Protein AF-A0A8H4ESD3-F1 (afdb_monomer_lite)

Structure (mmCIF, N/CA/C/O backbone):
data_AF-A0A8H4ESD3-F1
#
_entry.id   AF-A0A8H4ESD3-F1
#
loop_
_atom_site.group_PDB
_atom_site.id
_atom_site.type_symbol
_atom_site.label_atom_id
_atom_site.label_alt_id
_atom_site.label_comp_id
_atom_site.label_asym_id
_atom_site.label_entity_id
_atom_site.label_seq_id
_atom_site.pdbx_PDB_ins_code
_atom_site.Cartn_x
_atom_site.Cartn_y
_atom_site.Cartn_z
_atom_site.occupancy
_atom_site.B_iso_or_equiv
_atom_site.auth_seq_id
_atom_site.auth_comp_id
_atom_site.auth_asym_id
_atom_site.auth_atom_id
_atom_site.pdbx_PDB_model_num
ATOM 1 N N . MET A 1 1 ? 10.669 45.218 0.584 1.00 61.59 1 MET A N 1
ATOM 2 C CA . MET A 1 1 ? 9.682 44.120 0.528 1.00 61.59 1 MET A CA 1
ATOM 3 C C . MET A 1 1 ? 10.147 43.032 1.478 1.00 61.59 1 MET A C 1
ATOM 5 O O . MET A 1 1 ? 11.232 42.508 1.267 1.00 61.59 1 MET A O 1
ATOM 9 N N . THR A 1 2 ? 9.417 42.756 2.557 1.00 74.62 2 THR A N 1
ATOM 10 C CA . THR A 1 2 ? 9.729 41.647 3.474 1.00 74.62 2 THR A CA 1
ATOM 11 C C . THR A 1 2 ? 8.972 40.399 3.012 1.00 74.62 2 THR A C 1
ATOM 13 O O . THR A 1 2 ? 7.763 40.443 2.803 1.00 74.62 2 THR A O 1
ATOM 16 N N . THR A 1 3 ? 9.669 39.284 2.789 1.00 79.62 3 THR A N 1
ATOM 17 C CA . THR A 1 3 ? 9.059 38.022 2.347 1.00 79.62 3 THR A CA 1
ATOM 18 C C . THR A 1 3 ? 8.637 37.193 3.562 1.00 79.62 3 THR A C 1
ATOM 20 O O . THR A 1 3 ? 9.440 36.495 4.173 1.00 79.62 3 THR A O 1
ATOM 23 N N . ALA A 1 4 ? 7.359 37.289 3.939 1.00 84.38 4 ALA A N 1
ATOM 24 C CA . ALA A 1 4 ? 6.779 36.515 5.044 1.00 84.38 4 ALA A CA 1
ATOM 25 C C . ALA A 1 4 ? 6.732 34.998 4.761 1.00 84.38 4 ALA A C 1
ATOM 27 O O . ALA A 1 4 ? 6.745 34.193 5.690 1.00 84.38 4 ALA A O 1
ATOM 28 N N . ALA A 1 5 ? 6.709 34.600 3.486 1.00 88.44 5 ALA A N 1
ATOM 29 C CA . ALA A 1 5 ? 6.739 33.200 3.084 1.00 88.44 5 ALA A CA 1
ATOM 30 C C . ALA A 1 5 ? 8.145 32.610 3.290 1.00 88.44 5 ALA A C 1
ATOM 32 O O . ALA A 1 5 ? 9.082 32.937 2.559 1.00 88.44 5 ALA A O 1
ATOM 33 N N . ARG A 1 6 ? 8.286 31.731 4.289 1.00 88.56 6 ARG A N 1
ATOM 34 C CA . ARG A 1 6 ? 9.497 30.940 4.540 1.00 88.56 6 ARG A CA 1
ATOM 35 C C . ARG A 1 6 ? 9.217 29.456 4.290 1.00 88.56 6 ARG A C 1
ATOM 37 O O . ARG A 1 6 ? 8.187 28.971 4.757 1.00 88.56 6 ARG A O 1
ATOM 44 N N . PRO A 1 7 ? 10.106 28.729 3.592 1.00 89.62 7 PRO A N 1
ATOM 45 C CA . PRO A 1 7 ? 9.959 27.289 3.432 1.00 89.62 7 PRO A CA 1
ATOM 46 C C . PRO A 1 7 ? 10.174 26.576 4.775 1.00 89.62 7 PRO A C 1
ATOM 48 O O . PRO A 1 7 ? 11.006 26.986 5.587 1.00 89.62 7 PRO A O 1
ATOM 51 N N . THR A 1 8 ? 9.438 25.492 5.007 1.00 86.25 8 THR A N 1
ATOM 52 C CA . THR A 1 8 ? 9.642 24.605 6.158 1.00 86.25 8 THR A CA 1
ATOM 53 C C . THR A 1 8 ? 10.877 23.741 5.909 1.00 86.25 8 THR A C 1
ATOM 55 O O . THR A 1 8 ? 10.820 22.782 5.143 1.00 86.25 8 THR A O 1
ATOM 58 N N . LEU A 1 9 ? 12.010 24.101 6.513 1.00 88.12 9 LEU A N 1
ATOM 59 C CA . LEU A 1 9 ? 13.284 23.392 6.325 1.00 88.12 9 LEU A CA 1
ATOM 60 C C . LEU A 1 9 ? 13.377 22.097 7.156 1.00 88.12 9 LEU A C 1
ATOM 62 O O . LEU A 1 9 ? 14.112 21.183 6.795 1.00 88.12 9 LEU A O 1
ATOM 66 N N . THR A 1 10 ? 12.650 22.013 8.271 1.00 86.12 10 THR A N 1
ATOM 67 C CA . THR A 1 10 ? 12.661 20.858 9.178 1.00 86.12 10 THR A CA 1
ATOM 68 C C . THR A 1 10 ? 11.242 20.389 9.484 1.00 86.12 10 THR A C 1
ATOM 70 O O . THR A 1 10 ? 10.291 21.172 9.475 1.00 86.12 10 THR A O 1
ATOM 73 N N . TYR A 1 11 ? 11.101 19.087 9.733 1.00 85.31 11 TYR A N 1
ATOM 74 C CA . TYR A 1 11 ? 9.847 18.478 10.169 1.00 85.31 11 TYR A CA 1
ATOM 75 C C . TYR A 1 11 ? 9.606 18.755 11.662 1.00 85.31 11 TYR A C 1
ATOM 77 O O . TYR A 1 11 ? 10.552 18.888 12.439 1.00 85.31 11 TYR A O 1
ATOM 85 N N . TYR A 1 12 ? 8.341 18.863 12.067 1.00 84.25 12 TYR A N 1
ATOM 86 C CA . TYR A 1 12 ? 7.982 19.103 13.462 1.00 84.25 12 TYR A CA 1
ATOM 87 C C . TYR A 1 12 ? 8.195 17.852 14.312 1.00 84.25 12 TYR A C 1
ATOM 89 O O . TYR A 1 12 ? 7.724 16.776 13.960 1.00 84.25 12 TYR A O 1
ATOM 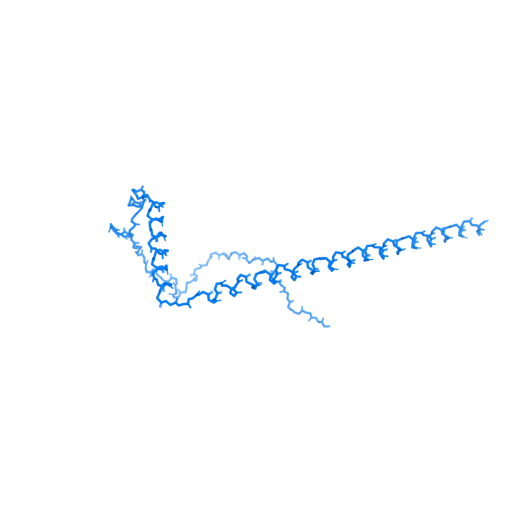97 N N . ASP A 1 13 ? 8.814 18.014 15.479 1.00 86.31 13 ASP A N 1
ATOM 98 C CA . ASP A 1 13 ? 8.932 16.919 16.440 1.00 86.31 13 ASP A CA 1
ATOM 99 C C . ASP A 1 13 ? 7.558 16.514 17.008 1.00 86.31 13 ASP A C 1
ATOM 101 O O . ASP A 1 13 ? 6.622 17.330 17.132 1.00 86.31 13 ASP A O 1
ATOM 105 N N . SER A 1 14 ? 7.466 15.228 17.332 1.00 84.94 14 SER A N 1
ATOM 106 C CA . SER A 1 14 ? 6.345 14.591 18.006 1.00 84.94 14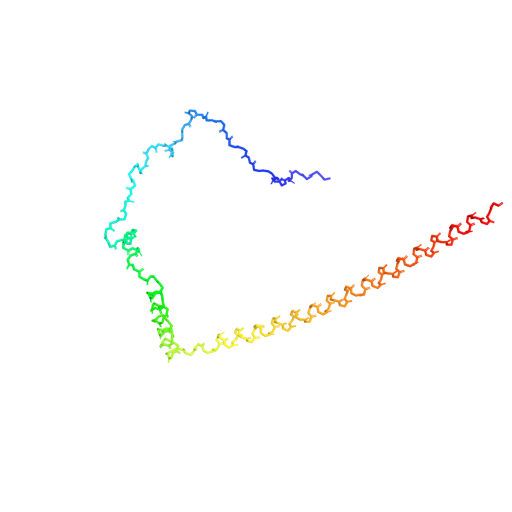 SER A CA 1
ATOM 107 C C . SER A 1 14 ? 6.081 15.250 19.363 1.00 84.94 14 SER A C 1
ATOM 109 O O . SER A 1 14 ? 6.994 15.633 20.091 1.00 84.94 14 SER A O 1
ATOM 111 N N . LYS A 1 15 ? 4.803 15.472 19.685 1.00 84.88 15 LYS A N 1
ATOM 112 C CA . LYS A 1 15 ? 4.403 16.147 20.930 1.00 84.88 15 LYS A CA 1
ATOM 113 C C . LYS A 1 15 ? 4.402 15.153 22.087 1.00 84.88 15 LYS A C 1
ATOM 115 O O . LYS A 1 15 ? 4.143 13.968 21.894 1.00 84.88 15 LYS A O 1
ATOM 120 N N . ALA A 1 16 ? 4.642 15.670 23.291 1.00 92.00 16 ALA A N 1
ATOM 121 C CA . ALA A 1 16 ? 4.496 14.909 24.525 1.00 92.00 16 ALA A CA 1
ATOM 122 C C . ALA A 1 16 ? 3.075 14.312 24.642 1.00 92.00 16 ALA A C 1
ATOM 124 O O . ALA A 1 16 ? 2.113 14.950 24.196 1.00 92.00 16 ALA A O 1
ATOM 125 N N . PRO A 1 17 ? 2.923 13.112 25.231 1.00 91.12 17 PRO A N 1
ATOM 126 C CA . PRO A 1 17 ? 1.620 12.473 25.375 1.00 91.12 17 PRO A CA 1
ATOM 127 C C . PRO A 1 17 ? 0.683 13.330 26.237 1.00 91.12 17 PRO A C 1
ATOM 129 O O . PRO A 1 17 ? 1.095 13.903 27.245 1.00 91.12 17 PRO A O 1
ATOM 132 N N . THR A 1 18 ? -0.591 13.406 25.847 1.00 93.00 18 THR A N 1
ATOM 133 C CA . THR A 1 18 ? -1.639 14.133 26.582 1.00 93.00 18 THR A CA 1
ATOM 134 C C . THR A 1 18 ? -2.831 13.218 26.858 1.00 93.00 18 THR A C 1
ATOM 136 O O . THR A 1 18 ? -2.963 12.161 26.250 1.00 93.00 18 THR A O 1
ATOM 139 N N . LEU A 1 19 ? -3.708 13.630 27.775 1.00 92.81 19 LEU A N 1
ATOM 140 C CA . LEU A 1 19 ? -4.936 12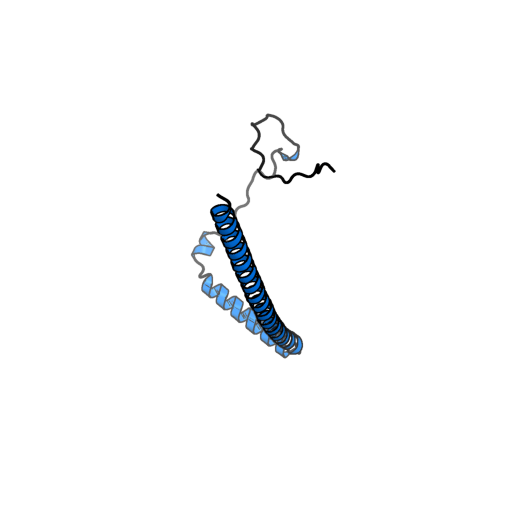.903 28.128 1.00 92.81 19 LEU A CA 1
ATOM 141 C C . LEU A 1 19 ? -6.162 13.350 27.306 1.00 92.81 19 LEU A C 1
ATOM 143 O O . LEU A 1 19 ? -7.292 13.001 27.639 1.00 92.81 19 LEU A O 1
ATOM 147 N N . GLN A 1 20 ? -5.963 14.164 26.267 1.00 93.88 20 GLN A N 1
ATOM 148 C CA . GLN A 1 20 ? -7.038 14.661 25.409 1.00 93.88 20 GLN A CA 1
ATOM 149 C C . GLN A 1 20 ? -7.334 13.638 24.307 1.00 93.88 20 GLN A C 1
ATOM 151 O O . GLN A 1 20 ? -6.415 13.203 23.620 1.00 93.88 20 GLN A O 1
ATOM 156 N N . TYR A 1 21 ? -8.607 13.279 24.120 1.00 94.12 21 TYR A N 1
ATOM 157 C CA . TYR A 1 21 ? -9.053 12.360 23.068 1.00 94.12 21 TYR A CA 1
ATOM 158 C C . TYR A 1 21 ? -10.099 13.025 22.165 1.00 94.12 21 TYR A C 1
ATOM 160 O O . TYR A 1 21 ? -10.946 13.793 22.625 1.00 94.12 21 TYR A O 1
ATOM 168 N N . SER A 1 22 ? -10.041 12.735 20.865 1.00 95.81 22 SER A N 1
ATOM 169 C CA . SER A 1 22 ? -11.053 13.131 19.885 1.00 95.81 22 SER A CA 1
ATOM 170 C C . SER A 1 22 ? -12.151 12.070 19.776 1.00 95.81 22 SER A C 1
ATOM 172 O O . SER A 1 22 ? -11.950 10.907 20.115 1.00 95.81 22 SER A O 1
ATOM 174 N N . SER A 1 23 ? -13.300 12.420 19.191 1.00 95.19 23 SER A N 1
ATOM 175 C CA . SER A 1 23 ? -14.334 11.440 18.825 1.00 95.19 23 SER A CA 1
ATOM 176 C C . SER A 1 23 ? -13.813 10.343 17.884 1.00 95.19 23 SER A C 1
ATOM 178 O O . SER A 1 23 ? -14.367 9.250 17.868 1.00 95.19 23 SER A O 1
ATOM 180 N N . ARG A 1 24 ? -12.752 10.618 17.109 1.00 95.31 24 ARG A N 1
ATOM 181 C CA . ARG A 1 24 ? -12.101 9.629 16.231 1.00 95.31 24 ARG A CA 1
ATOM 182 C C . ARG A 1 24 ? -11.236 8.616 16.982 1.00 95.31 24 ARG A C 1
ATOM 184 O O . ARG A 1 24 ? -11.027 7.529 16.460 1.00 95.31 24 ARG A O 1
ATOM 191 N N . ASP A 1 25 ? -10.767 8.965 18.178 1.00 93.75 25 ASP A N 1
ATOM 192 C CA . ASP A 1 25 ? -9.878 8.120 18.989 1.00 93.75 25 ASP A CA 1
ATOM 193 C C . ASP A 1 25 ? -10.662 7.147 19.880 1.00 93.75 25 ASP A C 1
ATOM 195 O O . ASP A 1 25 ? -10.086 6.336 20.605 1.00 93.75 25 ASP A O 1
ATOM 199 N N . LEU A 1 26 ? -11.995 7.221 19.839 1.00 92.88 26 LEU A N 1
ATOM 200 C CA . LEU A 1 26 ? -12.856 6.244 20.483 1.00 92.88 26 LEU A CA 1
ATOM 201 C C . LEU A 1 26 ? -12.655 4.870 19.835 1.00 92.88 26 LEU A C 1
ATOM 203 O O . LEU A 1 26 ? -12.435 4.750 18.631 1.00 92.88 26 LEU A O 1
ATOM 207 N N . ALA A 1 27 ? -12.758 3.818 20.645 1.00 96.12 27 ALA A N 1
ATOM 208 C CA . ALA A 1 27 ? -12.547 2.454 20.183 1.00 96.12 27 ALA A CA 1
ATOM 209 C C . ALA A 1 27 ? -13.527 2.088 19.052 1.00 96.12 27 ALA A C 1
ATOM 211 O O . ALA A 1 27 ? -14.729 1.941 19.272 1.00 96.12 27 ALA A O 1
ATOM 212 N N . ALA A 1 28 ? -12.995 1.895 17.845 1.00 95.19 28 ALA A N 1
ATOM 213 C CA . ALA A 1 28 ? -13.731 1.460 16.663 1.00 95.19 28 ALA A CA 1
ATOM 214 C C . ALA A 1 28 ? -12.930 0.385 15.917 1.00 95.19 28 ALA A C 1
ATOM 216 O O . ALA A 1 28 ? -11.702 0.403 15.923 1.00 95.19 28 ALA A O 1
ATOM 217 N N . HIS A 1 29 ? -13.624 -0.571 15.287 1.00 95.06 29 HIS A N 1
ATOM 218 C CA . HIS A 1 29 ? -13.006 -1.674 14.530 1.00 95.06 29 HIS A CA 1
ATOM 219 C C . HIS A 1 29 ? -11.904 -2.429 15.298 1.00 95.06 29 HIS A C 1
ATOM 221 O O . HIS A 1 29 ? -10.872 -2.794 14.745 1.00 95.06 29 HIS A O 1
ATOM 227 N N . THR A 1 30 ? -12.152 -2.724 16.575 1.00 96.81 30 THR A N 1
ATOM 228 C CA . THR A 1 30 ? -11.202 -3.408 17.474 1.00 96.81 30 THR A CA 1
ATOM 229 C C . THR A 1 30 ? -10.861 -4.842 17.059 1.00 96.81 30 THR A C 1
ATOM 231 O O . THR A 1 30 ? -9.933 -5.440 17.598 1.00 96.81 30 THR A O 1
ATOM 234 N N . LYS A 1 31 ? -11.604 -5.411 16.103 1.00 96.81 31 LYS A N 1
ATOM 235 C CA . LYS A 1 31 ? -11.400 -6.760 15.580 1.00 96.81 31 LYS A CA 1
ATOM 236 C C . LYS A 1 31 ? -10.870 -6.706 14.151 1.00 96.81 31 LYS A C 1
ATOM 238 O O . LYS A 1 31 ? -11.592 -6.322 13.229 1.00 96.81 31 LYS A O 1
ATOM 243 N N . LEU A 1 32 ? -9.637 -7.169 13.972 1.00 96.12 32 LEU A N 1
ATOM 244 C CA . LEU A 1 32 ? -9.043 -7.371 12.654 1.00 96.12 32 LEU A CA 1
ATOM 245 C C . LEU A 1 32 ? -9.648 -8.607 11.977 1.00 96.12 32 LEU A C 1
ATOM 247 O O . LEU A 1 32 ? -9.907 -9.629 12.616 1.00 96.12 32 LEU A O 1
ATOM 251 N N . LYS A 1 33 ? -9.890 -8.501 10.668 1.00 95.31 33 LYS A N 1
ATOM 252 C CA . LYS A 1 33 ? -10.312 -9.628 9.830 1.00 95.31 33 LYS A CA 1
ATOM 253 C C . LYS A 1 33 ? -9.071 -10.333 9.292 1.00 95.31 33 LYS A C 1
ATOM 255 O O . LYS A 1 33 ? -8.180 -9.677 8.761 1.00 95.31 33 LYS A O 1
ATOM 260 N N . PHE A 1 34 ? -9.048 -11.657 9.396 1.00 94.81 34 PHE A N 1
ATOM 261 C CA . PHE A 1 34 ? -8.005 -12.493 8.807 1.00 94.81 34 PHE A CA 1
ATOM 262 C C . PHE A 1 34 ? -8.476 -13.076 7.477 1.00 94.81 34 PHE A C 1
ATOM 264 O O . PHE A 1 34 ? -9.674 -13.326 7.295 1.00 94.81 34 PHE A O 1
ATOM 271 N N . ARG A 1 35 ? -7.523 -13.308 6.571 1.00 95.06 35 ARG A N 1
ATOM 272 C CA . ARG A 1 35 ? -7.769 -14.020 5.314 1.00 95.06 35 ARG A CA 1
ATOM 273 C C . ARG A 1 35 ? -8.240 -15.437 5.632 1.00 95.06 35 ARG A C 1
ATOM 275 O O . ARG A 1 35 ? -7.609 -16.119 6.435 1.00 95.06 35 ARG A O 1
ATOM 282 N N . GLN A 1 36 ? -9.361 -15.838 5.043 1.00 93.62 36 GLN A N 1
ATOM 283 C CA . GLN A 1 36 ? -9.843 -17.221 5.095 1.00 93.62 36 GLN A CA 1
ATOM 284 C C . GLN A 1 36 ? -9.168 -18.052 4.000 1.00 93.62 36 GLN A C 1
ATOM 286 O O . GLN A 1 36 ? -8.585 -17.486 3.074 1.00 93.62 36 GLN A O 1
ATOM 291 N N . THR A 1 37 ? -9.277 -19.375 4.079 1.00 93.19 37 THR A N 1
ATOM 292 C CA . THR A 1 37 ? -8.858 -20.264 2.987 1.00 93.19 37 THR A CA 1
ATOM 293 C C . THR A 1 37 ? -9.568 -19.879 1.682 1.00 93.19 37 THR A C 1
ATOM 295 O O . THR A 1 37 ? -10.742 -19.501 1.685 1.00 93.19 37 THR A O 1
ATOM 298 N N . GLY A 1 38 ? -8.834 -19.874 0.570 1.00 90.44 38 GLY A N 1
ATOM 299 C CA . GLY A 1 38 ? -9.292 -19.375 -0.730 1.00 90.44 38 GLY A CA 1
ATOM 300 C C . GLY A 1 38 ? -9.274 -17.847 -0.889 1.00 90.44 38 GLY A C 1
ATOM 301 O O . GLY A 1 38 ? -9.613 -17.347 -1.958 1.00 90.44 38 GLY A O 1
ATOM 302 N N . GLN A 1 39 ? -8.872 -17.081 0.135 1.00 93.69 39 GLN A N 1
ATOM 303 C CA . GLN A 1 39 ? -8.661 -15.624 0.052 1.00 93.69 39 GLN A CA 1
ATOM 304 C C . GLN A 1 39 ? -7.178 -15.247 -0.036 1.00 93.69 39 GLN A C 1
ATOM 306 O O . GLN A 1 39 ? -6.785 -14.159 0.419 1.00 93.69 39 GLN A O 1
ATOM 311 N N . LEU A 1 40 ? -6.362 -16.131 -0.619 1.00 91.25 40 LEU A N 1
ATOM 312 C CA . LEU A 1 40 ? -4.926 -15.934 -0.784 1.00 91.25 40 LEU A CA 1
ATOM 313 C C . LEU A 1 40 ? -4.231 -15.904 0.588 1.00 91.25 40 LEU A C 1
ATOM 315 O O . LEU A 1 40 ? -3.628 -14.901 0.990 1.00 91.25 40 LEU A O 1
ATOM 319 N N . THR A 1 41 ? -4.411 -16.971 1.374 1.00 95.25 41 THR A N 1
ATOM 320 C CA . THR A 1 41 ? -3.708 -17.092 2.661 1.00 95.25 41 THR A CA 1
ATOM 321 C C . THR A 1 41 ? -2.197 -17.183 2.431 1.00 95.25 41 THR A C 1
ATOM 323 O O . THR A 1 41 ? -1.733 -17.489 1.334 1.00 95.25 41 THR A O 1
ATOM 326 N N . LYS A 1 42 ? -1.399 -16.898 3.467 1.00 93.31 42 LYS A N 1
ATOM 327 C CA . LYS A 1 42 ? 0.067 -16.970 3.354 1.00 93.31 42 LYS A CA 1
ATOM 328 C C . LYS A 1 42 ? 0.534 -18.374 2.953 1.00 93.31 42 LYS A C 1
ATOM 330 O O . LYS A 1 42 ? 1.423 -18.502 2.126 1.00 93.31 42 LYS A O 1
ATOM 335 N N . GLU A 1 43 ? -0.100 -19.395 3.518 1.00 92.25 43 GLU A N 1
ATOM 336 C CA . GLU A 1 43 ? 0.205 -20.802 3.251 1.00 92.25 43 GLU A CA 1
ATOM 337 C C . GLU A 1 43 ? -0.138 -21.191 1.808 1.00 92.25 43 GLU A C 1
ATOM 339 O O . GLU A 1 43 ? 0.628 -21.893 1.161 1.00 92.25 43 GLU A O 1
ATOM 344 N N . GLU A 1 44 ? -1.257 -20.703 1.267 1.00 93.50 44 GLU A N 1
ATOM 345 C CA . GLU A 1 44 ? -1.611 -20.921 -0.142 1.00 93.50 44 GLU A CA 1
ATOM 346 C C . GLU A 1 44 ? -0.583 -20.276 -1.076 1.00 93.50 44 GLU A C 1
ATOM 348 O O . GLU A 1 44 ? -0.120 -20.923 -2.007 1.00 93.50 44 GLU A O 1
ATOM 353 N N . LEU A 1 45 ? -0.171 -19.037 -0.793 1.00 91.25 45 LEU A N 1
ATOM 354 C CA . LEU A 1 45 ? 0.822 -18.320 -1.597 1.00 91.25 45 LEU A CA 1
ATOM 355 C C . LEU A 1 45 ? 2.187 -19.005 -1.639 1.00 91.25 45 LEU A C 1
ATOM 357 O O . LEU A 1 45 ? 2.839 -18.982 -2.675 1.00 91.25 45 LEU A O 1
ATOM 361 N N . GLU A 1 46 ? 2.625 -19.591 -0.526 1.00 92.75 46 GLU A N 1
ATOM 362 C CA . GLU A 1 46 ? 3.909 -20.298 -0.457 1.00 92.75 46 GLU A CA 1
ATOM 363 C C . GLU A 1 46 ? 3.918 -21.578 -1.306 1.00 92.75 46 GLU A C 1
ATOM 365 O O . GLU A 1 46 ? 4.981 -22.001 -1.752 1.00 92.75 46 GLU A O 1
ATOM 370 N N . ASN A 1 47 ? 2.747 -22.168 -1.560 1.00 92.94 47 ASN A N 1
ATOM 371 C CA . ASN A 1 47 ? 2.601 -23.387 -2.355 1.00 92.94 47 ASN A CA 1
ATOM 372 C C . ASN A 1 47 ? 2.369 -23.123 -3.856 1.00 92.94 47 ASN A C 1
ATOM 374 O O . ASN A 1 47 ? 2.366 -24.074 -4.636 1.00 92.94 47 ASN A O 1
ATOM 378 N N . ILE A 1 48 ? 2.139 -21.869 -4.263 1.00 92.56 48 ILE A N 1
ATOM 379 C CA . ILE A 1 48 ? 1.841 -21.497 -5.653 1.00 92.56 48 ILE A CA 1
ATOM 380 C C . ILE A 1 48 ? 3.102 -20.961 -6.340 1.00 92.56 48 ILE A C 1
ATOM 382 O O . ILE A 1 48 ? 3.742 -20.022 -5.862 1.00 92.56 48 ILE A O 1
ATOM 386 N N . ASP A 1 49 ? 3.405 -21.485 -7.528 1.00 95.75 49 ASP A N 1
ATOM 387 C CA . ASP A 1 49 ? 4.455 -20.957 -8.400 1.00 95.75 49 ASP A CA 1
ATOM 388 C C . ASP A 1 49 ? 3.996 -19.668 -9.107 1.00 95.75 49 ASP A C 1
ATOM 390 O O . ASP A 1 49 ? 3.599 -19.656 -10.274 1.00 95.75 49 ASP A O 1
ATOM 394 N N . LEU A 1 50 ? 4.089 -18.541 -8.392 1.00 95.00 50 LEU A N 1
ATOM 395 C CA . LEU A 1 50 ? 3.618 -17.218 -8.841 1.00 95.00 50 LEU A CA 1
ATOM 396 C C . LEU A 1 50 ? 4.175 -16.793 -10.206 1.00 95.00 50 LEU A C 1
ATOM 398 O O . LEU A 1 50 ? 3.520 -16.081 -10.965 1.00 95.00 50 LEU A O 1
ATOM 402 N N . LYS A 1 51 ? 5.401 -17.217 -10.523 1.00 95.81 51 LYS A N 1
ATOM 403 C CA . LYS A 1 51 ? 6.051 -16.896 -11.796 1.00 95.81 51 LYS A CA 1
ATOM 404 C C . LYS A 1 51 ? 5.346 -17.566 -12.973 1.00 95.81 51 LYS A C 1
ATOM 406 O O . LYS A 1 51 ? 5.186 -16.940 -14.015 1.00 95.81 51 LYS A O 1
ATOM 411 N N . GLU A 1 52 ? 4.960 -18.829 -12.830 1.00 96.44 52 GLU A N 1
ATOM 412 C CA . GLU A 1 52 ? 4.314 -19.572 -13.912 1.00 96.44 52 GLU A CA 1
ATOM 413 C C . GLU A 1 52 ? 2.892 -19.071 -14.153 1.00 96.44 52 GLU A C 1
ATOM 415 O O . GLU A 1 52 ? 2.493 -18.888 -15.304 1.00 96.44 52 GLU A O 1
ATOM 420 N N . GLU A 1 53 ? 2.161 -18.777 -13.075 1.00 94.81 53 GLU A N 1
ATOM 421 C CA . GLU A 1 53 ? 0.833 -18.168 -13.149 1.00 94.81 53 GLU A CA 1
ATOM 422 C C . GLU A 1 53 ? 0.884 -16.803 -13.845 1.00 94.81 53 GLU A C 1
ATOM 424 O O . GLU A 1 53 ? 0.107 -16.557 -14.768 1.00 94.81 53 GLU A O 1
ATOM 429 N N . LEU A 1 54 ? 1.852 -15.957 -13.478 1.00 96.69 54 LEU A N 1
ATOM 430 C CA . LEU A 1 54 ? 2.072 -14.661 -14.117 1.00 96.69 54 LEU A CA 1
ATOM 431 C C . LEU A 1 54 ? 2.353 -14.822 -15.614 1.00 96.69 54 LEU A C 1
ATOM 433 O O . LEU A 1 54 ? 1.682 -14.196 -16.428 1.00 96.69 54 LEU A O 1
ATOM 437 N N . LEU A 1 55 ? 3.285 -15.700 -15.997 1.00 96.06 55 LEU A N 1
ATOM 438 C CA . LEU A 1 55 ? 3.617 -15.927 -17.409 1.00 96.06 55 LEU A CA 1
ATOM 439 C C . LEU A 1 55 ? 2.439 -16.496 -18.209 1.00 96.06 55 LEU A C 1
ATOM 441 O O . LEU A 1 55 ? 2.314 -16.254 -19.410 1.00 96.06 55 LEU A O 1
ATOM 445 N N . LYS A 1 56 ? 1.577 -17.295 -17.578 1.00 96.69 56 LYS A N 1
ATOM 446 C CA . LYS A 1 56 ? 0.347 -17.786 -18.200 1.00 96.69 56 LYS A CA 1
ATOM 447 C C . LYS A 1 56 ? -0.658 -16.650 -18.401 1.00 96.69 56 LYS A C 1
ATOM 449 O O . LYS A 1 56 ? -1.141 -16.489 -19.517 1.00 96.69 56 LYS A O 1
ATOM 454 N N . ALA A 1 57 ? -0.912 -15.850 -17.368 1.00 96.50 57 ALA A N 1
ATOM 455 C CA . ALA A 1 57 ? -1.824 -14.712 -17.441 1.00 96.50 57 ALA A CA 1
ATOM 456 C C . ALA A 1 57 ? -1.358 -13.663 -18.463 1.00 96.50 57 ALA A C 1
ATOM 458 O O . ALA A 1 57 ? -2.174 -13.129 -19.209 1.00 96.50 57 ALA A O 1
ATOM 459 N N . GLU A 1 58 ? -0.050 -13.403 -18.549 1.00 95.81 58 GLU A N 1
ATOM 460 C CA . GLU A 1 58 ? 0.524 -12.524 -19.570 1.00 95.81 58 GLU A CA 1
ATOM 461 C C . GLU A 1 58 ? 0.293 -13.075 -20.976 1.00 95.81 58 GLU A C 1
ATOM 463 O O . GLU A 1 58 ? -0.192 -12.341 -21.833 1.00 95.81 58 GLU A O 1
ATOM 468 N N . ARG A 1 59 ? 0.575 -14.363 -21.220 1.00 95.31 59 ARG A N 1
ATOM 469 C CA . ARG A 1 59 ? 0.314 -14.990 -22.527 1.00 95.31 59 ARG A CA 1
ATOM 470 C C . ARG A 1 59 ? -1.154 -14.881 -22.929 1.00 95.31 59 ARG A C 1
ATOM 472 O O . ARG A 1 59 ? -1.429 -14.400 -24.019 1.00 95.31 59 ARG A O 1
ATOM 479 N N . GLU A 1 60 ? -2.076 -15.240 -22.039 1.00 94.56 60 GLU A N 1
ATOM 480 C CA . GLU A 1 60 ? -3.521 -15.144 -22.296 1.00 94.56 60 GLU A CA 1
ATOM 481 C C . GLU A 1 60 ? -3.963 -13.693 -22.547 1.00 94.56 60 GLU A C 1
ATOM 483 O O . GLU A 1 60 ? -4.788 -13.428 -23.420 1.00 94.56 60 GLU A O 1
ATOM 488 N N . HIS A 1 61 ? -3.401 -12.731 -21.810 1.00 93.31 61 HIS A N 1
ATOM 489 C CA . HIS A 1 61 ? -3.674 -11.311 -22.014 1.00 93.31 61 HIS A CA 1
ATOM 490 C C . HIS A 1 61 ? -3.167 -10.818 -23.375 1.00 93.31 61 HIS A C 1
ATOM 492 O O . HIS A 1 61 ? -3.892 -10.108 -24.068 1.00 93.31 61 HIS A O 1
ATOM 498 N N . PHE A 1 62 ? -1.954 -11.202 -23.782 1.00 88.88 62 PHE A N 1
ATOM 499 C CA . PHE A 1 62 ? -1.404 -10.836 -25.088 1.00 88.88 62 PHE A CA 1
ATOM 500 C C . PHE A 1 62 ? -2.137 -11.519 -26.244 1.00 88.88 62 PHE A C 1
ATOM 502 O O . PHE A 1 62 ? -2.418 -10.854 -27.235 1.00 88.88 62 PHE A O 1
ATOM 509 N N . GLU A 1 63 ? -2.504 -12.794 -26.113 1.00 91.00 63 GLU A N 1
ATOM 510 C CA . GLU A 1 63 ? -3.344 -13.497 -27.091 1.00 91.00 63 GLU A CA 1
ATOM 511 C C . GLU A 1 63 ? -4.705 -12.817 -27.224 1.00 91.00 63 GLU A C 1
ATOM 513 O O . GLU A 1 63 ? -5.158 -12.553 -28.334 1.00 91.00 63 GLU A O 1
ATOM 518 N N . LYS A 1 64 ? -5.332 -12.444 -26.102 1.00 86.69 64 LYS A N 1
ATOM 519 C CA . LYS A 1 64 ? -6.573 -11.671 -26.124 1.00 86.69 64 LYS A CA 1
ATOM 520 C C . LYS A 1 64 ? -6.373 -10.338 -26.839 1.00 86.69 64 LYS A C 1
ATOM 522 O O . LYS A 1 64 ? -7.169 -10.008 -27.701 1.00 86.69 64 LYS A O 1
ATOM 527 N N . ILE A 1 65 ? -5.324 -9.583 -26.527 1.00 84.94 65 ILE A N 1
ATOM 528 C CA . ILE A 1 65 ? -5.048 -8.317 -27.220 1.00 84.94 65 ILE A CA 1
ATOM 529 C C . ILE A 1 65 ? -4.871 -8.529 -28.726 1.00 84.94 65 ILE A C 1
ATOM 531 O O . ILE A 1 65 ? -5.451 -7.766 -29.487 1.00 84.94 65 ILE A O 1
ATOM 535 N N . GLN A 1 66 ? -4.128 -9.552 -29.155 1.00 75.12 66 GLN A N 1
ATOM 536 C CA .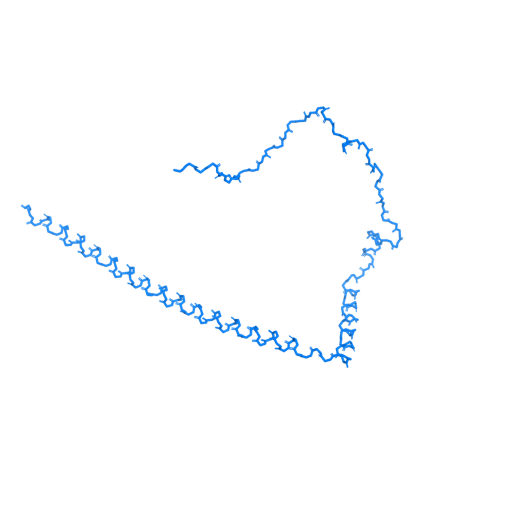 GLN A 1 66 ? -3.938 -9.844 -30.580 1.00 75.12 66 GLN A CA 1
ATOM 537 C C . GLN A 1 66 ? -5.251 -10.213 -31.275 1.00 75.12 66 GLN A C 1
ATOM 539 O O . GLN A 1 66 ? -5.559 -9.683 -32.335 1.00 75.12 66 GLN A O 1
ATOM 544 N N . VAL A 1 67 ? -6.072 -11.054 -30.645 1.00 67.19 67 VAL A N 1
ATOM 545 C CA . VAL A 1 67 ? -7.391 -11.416 -31.183 1.00 67.19 67 VAL A CA 1
ATOM 546 C C . VAL A 1 67 ? -8.315 -10.195 -31.272 1.00 67.19 67 VAL A C 1
ATOM 548 O O . VAL A 1 67 ? -9.076 -10.079 -32.222 1.00 67.19 67 VAL A O 1
ATOM 551 N N . PHE A 1 68 ? -8.231 -9.257 -30.323 1.00 59.00 68 PHE A N 1
ATOM 552 C CA . PHE A 1 68 ? -8.977 -7.995 -30.388 1.00 59.00 68 PHE A CA 1
ATOM 553 C C . PHE A 1 68 ? -8.401 -7.008 -31.424 1.00 59.00 68 PHE A C 1
ATOM 555 O O . PHE A 1 68 ? -9.167 -6.229 -31.983 1.00 59.00 68 PHE A O 1
ATOM 562 N N . SER A 1 69 ? -7.093 -7.032 -31.717 1.00 58.44 69 SER A N 1
ATOM 563 C CA . SER A 1 69 ? -6.495 -6.193 -32.770 1.00 58.44 69 SER A CA 1
ATOM 564 C C . SER A 1 69 ? -6.750 -6.713 -34.185 1.00 58.44 69 SER A C 1
ATOM 566 O O . SER A 1 69 ? -6.702 -5.936 -35.127 1.00 58.44 69 SER A O 1
ATOM 568 N N . ASP A 1 70 ? -7.041 -8.005 -34.347 1.00 57.03 70 ASP A N 1
ATOM 569 C CA . ASP A 1 70 ? -7.448 -8.567 -35.642 1.00 57.03 70 ASP A CA 1
ATOM 570 C C . ASP A 1 70 ? -8.912 -8.207 -36.007 1.00 57.03 70 ASP A C 1
ATOM 572 O O . ASP A 1 70 ? -9.330 -8.415 -37.147 1.00 57.03 70 ASP A O 1
ATOM 576 N N . GLU A 1 71 ? -9.687 -7.639 -35.067 1.00 56.22 71 GLU A N 1
ATOM 577 C CA . GLU A 1 71 ? -11.074 -7.179 -35.274 1.00 56.22 71 GLU A CA 1
ATOM 578 C C . GLU A 1 71 ? -11.237 -5.638 -35.309 1.00 56.22 71 GLU A C 1
ATOM 580 O O . GLU A 1 71 ? -12.230 -5.159 -35.860 1.00 56.22 71 GLU A O 1
ATOM 585 N N . GLU A 1 72 ? -10.268 -4.847 -34.822 1.00 56.38 72 GLU A N 1
ATOM 586 C CA . GLU A 1 72 ? -10.204 -3.384 -35.015 1.00 56.38 72 GLU A CA 1
ATOM 587 C C . GLU A 1 72 ? -8.817 -2.948 -35.532 1.00 56.38 72 GLU A C 1
ATOM 589 O O . GLU A 1 72 ? -7.803 -3.211 -34.888 1.00 56.38 72 GLU A O 1
ATOM 594 N N . GLU A 1 73 ? -8.763 -2.245 -36.675 1.00 56.97 73 GLU A N 1
ATOM 595 C CA . GLU A 1 73 ? -7.547 -1.611 -37.225 1.00 56.97 73 GLU A CA 1
ATOM 596 C C . GLU A 1 73 ? -6.958 -0.583 -36.228 1.00 56.97 73 GLU A C 1
ATOM 598 O O . GLU A 1 73 ? -7.253 0.608 -36.297 1.00 56.97 73 GLU A O 1
ATOM 603 N N . VAL A 1 74 ? -6.097 -1.015 -35.299 1.00 54.50 74 VAL A N 1
ATOM 604 C CA . VAL A 1 74 ? -5.305 -0.131 -34.410 1.00 54.50 74 VAL A CA 1
ATOM 605 C C . VAL A 1 74 ? -3.821 -0.114 -34.824 1.00 54.50 74 VAL A C 1
ATOM 607 O O . VAL A 1 74 ? -2.908 -0.060 -33.996 1.00 54.50 74 VAL A O 1
ATOM 610 N N . GLU A 1 75 ? -3.547 -0.171 -36.130 1.00 55.06 75 GLU A N 1
ATOM 611 C CA . GLU A 1 75 ? -2.194 0.022 -36.681 1.00 55.06 75 GLU A CA 1
ATOM 612 C C . GLU A 1 75 ? -1.768 1.503 -36.697 1.00 55.06 75 GLU A C 1
ATOM 614 O O . GLU A 1 75 ? -0.575 1.799 -36.600 1.00 55.06 75 GLU A O 1
ATOM 619 N N . ASP A 1 76 ? -2.717 2.444 -36.721 1.00 59.41 76 ASP A N 1
ATOM 620 C CA . ASP A 1 76 ? -2.411 3.875 -36.842 1.00 59.41 76 ASP A CA 1
ATOM 621 C C . ASP A 1 76 ? -1.805 4.479 -35.560 1.00 59.41 76 ASP A C 1
ATOM 623 O O . ASP A 1 76 ? -0.844 5.251 -35.634 1.00 59.41 76 ASP A O 1
ATOM 627 N N . ASP A 1 77 ? -2.283 4.092 -34.372 1.00 67.00 77 ASP A N 1
ATOM 628 C CA . ASP A 1 77 ? -1.818 4.678 -33.102 1.00 67.00 77 ASP A CA 1
ATOM 629 C C . ASP A 1 77 ? -0.408 4.203 -32.712 1.00 67.00 77 ASP A C 1
ATOM 631 O O . ASP A 1 77 ? 0.413 4.978 -32.209 1.00 67.00 77 ASP A O 1
ATOM 635 N N . THR A 1 78 ? -0.078 2.934 -32.970 1.00 77.31 78 THR A N 1
ATOM 636 C CA . THR A 1 78 ? 1.252 2.384 -32.654 1.00 77.31 78 THR A CA 1
ATOM 637 C C . THR A 1 78 ? 2.320 2.901 -33.619 1.00 77.31 78 THR A C 1
ATOM 639 O O . THR A 1 78 ? 3.415 3.284 -33.187 1.00 77.31 78 THR A O 1
ATOM 642 N N . ALA A 1 79 ? 1.992 3.001 -34.909 1.00 77.50 79 ALA A N 1
ATOM 643 C CA . ALA A 1 79 ? 2.858 3.603 -35.915 1.00 77.50 79 ALA A CA 1
ATOM 644 C C . ALA A 1 79 ? 3.069 5.107 -35.661 1.00 77.50 79 ALA A C 1
ATOM 646 O O . ALA A 1 79 ? 4.200 5.598 -35.758 1.00 77.50 79 ALA A O 1
ATOM 647 N N . ALA A 1 80 ? 2.020 5.834 -35.258 1.00 79.44 80 ALA A N 1
ATOM 648 C CA . ALA A 1 80 ? 2.119 7.247 -34.895 1.00 79.44 80 ALA A CA 1
ATOM 649 C C . ALA A 1 80 ? 3.069 7.480 -33.705 1.00 79.44 80 ALA A C 1
ATOM 651 O O . ALA A 1 80 ? 3.927 8.368 -33.769 1.00 79.44 80 ALA A O 1
ATOM 652 N N . LEU A 1 81 ? 2.989 6.647 -32.659 1.00 79.38 81 LEU A N 1
ATOM 653 C CA . LEU A 1 81 ? 3.855 6.745 -31.478 1.00 79.38 81 LEU A CA 1
ATOM 654 C C . LEU A 1 81 ? 5.334 6.466 -31.794 1.00 79.38 81 LEU A C 1
ATOM 656 O O . LEU A 1 81 ? 6.223 7.139 -31.262 1.00 79.38 81 LEU A O 1
ATOM 660 N N . LEU A 1 82 ? 5.625 5.510 -32.682 1.00 83.38 82 LEU A N 1
ATOM 661 C CA . LEU 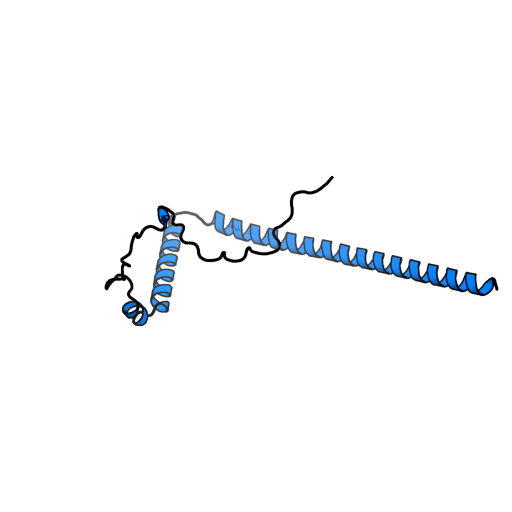A 1 82 ? 6.998 5.223 -33.114 1.00 83.38 82 LEU A CA 1
ATOM 662 C C . LEU A 1 82 ? 7.604 6.392 -33.907 1.00 83.38 82 LEU A C 1
ATOM 664 O O . LEU A 1 82 ? 8.752 6.775 -33.661 1.00 83.38 82 LEU A O 1
ATOM 668 N N . LEU A 1 83 ? 6.822 7.022 -34.789 1.00 85.44 83 LEU A N 1
ATOM 669 C CA . LEU A 1 83 ? 7.248 8.211 -35.534 1.00 85.44 83 LEU A CA 1
ATOM 670 C C . LEU A 1 83 ? 7.475 9.426 -34.623 1.00 85.44 83 LEU A C 1
ATOM 672 O O . LEU A 1 83 ? 8.399 10.213 -34.849 1.00 85.44 83 LEU A O 1
ATOM 676 N N . GLU A 1 84 ? 6.658 9.597 -33.586 1.00 88.81 84 GLU A N 1
ATOM 677 C CA . GLU A 1 84 ? 6.842 10.663 -32.601 1.00 88.81 84 GLU A CA 1
ATOM 678 C C . GLU A 1 84 ? 8.113 10.453 -31.761 1.00 88.81 84 GLU A C 1
ATOM 680 O O . GLU A 1 84 ? 8.887 11.393 -31.555 1.00 88.81 84 GLU A O 1
ATOM 685 N N . LEU A 1 85 ? 8.413 9.212 -31.365 1.00 88.00 85 LEU A N 1
ATOM 686 C CA . LEU A 1 85 ? 9.654 8.878 -30.659 1.00 88.00 85 LEU A CA 1
ATOM 687 C C . LEU A 1 85 ? 10.907 9.187 -31.487 1.00 88.00 85 LEU A C 1
ATOM 689 O O . LEU A 1 85 ? 11.899 9.684 -30.942 1.00 88.00 85 LEU A O 1
ATOM 693 N N . GLU A 1 86 ? 10.886 8.924 -32.793 1.00 89.75 86 GLU A N 1
ATOM 694 C CA . GLU A 1 86 ? 11.995 9.286 -33.680 1.00 89.75 86 GLU A CA 1
ATOM 695 C C . GLU A 1 86 ? 12.178 10.802 -33.801 1.00 89.75 86 GLU A C 1
ATOM 697 O O . GLU A 1 86 ? 13.315 11.285 -33.781 1.00 89.75 86 GLU A O 1
ATOM 702 N N . LYS A 1 87 ? 11.079 11.565 -33.863 1.00 94.19 87 LYS A N 1
ATOM 703 C CA . LYS A 1 87 ? 11.120 13.036 -33.862 1.00 94.19 87 LYS A CA 1
ATOM 704 C C . LYS A 1 87 ? 11.724 13.576 -32.563 1.00 94.19 87 LYS A C 1
ATOM 706 O O . LYS A 1 87 ? 12.644 14.389 -32.621 1.00 94.19 87 LYS A O 1
ATOM 711 N N . ILE A 1 88 ? 11.296 13.063 -31.405 1.00 93.62 88 ILE A N 1
ATOM 712 C CA . ILE A 1 88 ? 11.819 13.473 -30.090 1.00 93.62 88 ILE A CA 1
ATOM 713 C C . ILE A 1 88 ? 13.318 13.163 -29.963 1.00 93.62 88 ILE A C 1
ATOM 715 O O . ILE A 1 88 ? 14.074 13.958 -29.402 1.00 93.62 88 ILE A O 1
ATOM 719 N N . LYS A 1 89 ? 13.777 12.014 -30.477 1.00 93.31 89 LYS A N 1
ATOM 720 C CA . LYS A 1 89 ? 15.203 11.650 -30.454 1.00 93.31 89 LYS A CA 1
ATOM 721 C C . LYS A 1 89 ? 16.050 12.600 -31.300 1.00 93.31 89 LYS A C 1
ATOM 723 O O . LYS A 1 89 ? 17.094 13.040 -30.822 1.00 93.31 89 LYS A O 1
ATOM 728 N N . LYS A 1 90 ? 15.590 12.944 -32.509 1.00 94.19 90 LYS A N 1
ATOM 729 C CA . LYS A 1 90 ? 16.279 13.898 -33.394 1.00 94.19 90 LYS A CA 1
ATOM 730 C C . LYS A 1 90 ? 16.348 15.295 -32.773 1.00 94.19 90 LYS A C 1
ATOM 732 O O . LYS A 1 90 ? 17.439 15.841 -32.648 1.00 94.19 90 LYS A O 1
ATOM 737 N N . GLU A 1 91 ? 15.229 15.814 -32.262 1.00 93.50 91 GLU A N 1
ATOM 738 C CA . GLU A 1 91 ? 15.189 17.139 -31.622 1.00 93.50 91 GLU A CA 1
ATOM 739 C C . GLU A 1 91 ? 16.118 17.216 -30.398 1.00 93.50 91 GLU A C 1
ATOM 741 O O . GLU A 1 91 ? 16.810 18.212 -30.180 1.00 93.50 91 GLU A O 1
ATOM 746 N N . ARG A 1 92 ? 16.178 16.150 -29.588 1.00 92.88 92 ARG A N 1
ATOM 747 C CA . ARG A 1 92 ? 17.068 16.105 -28.420 1.00 92.88 92 ARG A CA 1
ATOM 748 C C . ARG A 1 92 ? 18.543 16.070 -28.804 1.00 92.88 92 ARG A C 1
ATOM 750 O O . ARG A 1 92 ? 19.321 16.743 -28.131 1.00 92.88 92 ARG A O 1
ATOM 757 N N . ALA A 1 93 ? 18.912 15.328 -29.848 1.00 93.88 93 ALA A N 1
ATOM 758 C CA . ALA A 1 93 ? 20.285 15.295 -30.348 1.00 93.88 93 ALA A CA 1
ATOM 759 C C . ALA A 1 93 ? 20.718 16.684 -30.847 1.00 93.88 93 ALA A C 1
ATOM 761 O O . ALA A 1 93 ? 21.719 17.223 -30.382 1.00 93.88 93 ALA A O 1
ATOM 762 N N . GLU A 1 94 ? 19.892 17.333 -31.671 1.00 92.00 94 GLU A N 1
ATOM 763 C CA . GLU A 1 94 ? 20.161 18.688 -32.171 1.00 92.00 94 GLU A CA 1
ATOM 764 C C . GLU A 1 94 ? 20.245 19.718 -31.033 1.00 92.00 94 GLU A C 1
ATOM 766 O O . GLU A 1 94 ? 21.117 20.591 -31.008 1.00 92.00 94 GLU A O 1
ATOM 771 N N . LYS A 1 95 ? 19.359 19.618 -30.035 1.00 91.19 95 LYS A N 1
ATOM 772 C CA . LYS A 1 95 ? 19.384 20.502 -28.864 1.00 91.19 95 LYS A CA 1
ATOM 773 C C . LYS A 1 95 ? 20.641 20.296 -28.019 1.00 91.19 95 LYS A C 1
ATOM 775 O O . LYS A 1 95 ? 21.172 21.276 -27.499 1.00 91.19 95 LYS A O 1
ATOM 780 N N . GLN A 1 96 ? 21.117 19.059 -27.878 1.00 89.44 96 GLN A N 1
ATOM 781 C CA . GLN A 1 96 ? 22.375 18.761 -27.190 1.00 89.44 96 GLN A CA 1
ATOM 782 C C . GLN A 1 96 ? 23.565 19.377 -27.925 1.00 89.44 96 GLN A C 1
ATOM 784 O O . GLN A 1 96 ? 24.343 20.085 -27.291 1.00 89.44 96 GLN A O 1
ATOM 789 N N . GLU A 1 97 ? 23.644 19.226 -29.247 1.00 92.69 97 GLU A N 1
ATOM 790 C CA . GLU A 1 97 ? 24.704 19.836 -30.059 1.00 92.69 97 GLU A CA 1
ATOM 791 C C . GLU A 1 97 ? 24.702 21.366 -29.948 1.00 92.69 97 GLU A C 1
ATOM 793 O O . GLU A 1 97 ? 25.747 21.984 -29.729 1.00 92.69 97 GLU A O 1
ATOM 798 N N . ARG A 1 98 ? 23.523 22.001 -30.006 1.00 91.31 98 ARG A N 1
ATOM 799 C CA . ARG A 1 98 ? 23.402 23.455 -29.805 1.00 91.31 98 ARG A CA 1
ATOM 800 C C . ARG A 1 98 ? 23.912 23.895 -28.435 1.00 91.31 98 ARG A C 1
ATOM 802 O O . ARG A 1 98 ? 24.633 24.887 -28.343 1.00 91.31 98 ARG A O 1
ATOM 809 N N . ILE A 1 99 ? 23.556 23.158 -27.385 1.00 92.56 99 ILE A N 1
ATOM 810 C CA . ILE A 1 99 ? 24.014 23.437 -26.020 1.00 92.56 99 ILE A CA 1
ATOM 811 C C . ILE A 1 99 ? 25.531 23.233 -25.903 1.00 92.56 99 ILE A C 1
ATOM 813 O O . ILE A 1 99 ? 26.201 24.006 -25.221 1.00 92.56 99 ILE A O 1
ATOM 817 N N . GLU A 1 100 ? 26.101 22.212 -26.541 1.00 92.19 100 GLU A N 1
ATOM 818 C CA . GLU A 1 100 ? 27.544 21.952 -26.513 1.00 92.19 100 GLU A CA 1
ATOM 819 C C . GLU A 1 100 ? 28.343 23.030 -27.240 1.00 92.19 100 GLU A C 1
ATOM 821 O O . GLU A 1 100 ? 29.350 23.501 -26.710 1.00 92.19 100 GLU A O 1
ATOM 826 N N . LEU A 1 101 ? 27.866 23.498 -28.393 1.00 92.25 101 LEU A N 1
ATOM 827 C CA . LEU A 1 101 ? 28.477 24.621 -29.099 1.00 92.25 101 LEU A CA 1
ATOM 828 C C . LEU A 1 101 ? 28.439 25.901 -28.258 1.00 92.25 101 LEU A C 1
ATOM 830 O O . LEU A 1 101 ? 29.458 26.580 -28.142 1.00 92.25 101 LEU A O 1
ATOM 834 N N . GLU A 1 102 ? 27.312 26.199 -27.608 1.00 91.62 102 GLU A N 1
ATOM 835 C CA . GLU A 1 102 ? 27.187 27.347 -26.701 1.00 91.62 102 GLU A CA 1
ATOM 836 C C . GLU A 1 102 ? 28.109 27.216 -25.476 1.00 91.62 102 GLU A C 1
ATOM 838 O O . GLU A 1 102 ? 28.744 28.186 -25.052 1.00 91.62 102 GLU A O 1
ATOM 843 N N . LYS A 1 103 ? 28.263 26.006 -24.924 1.00 91.94 103 LYS A N 1
ATOM 844 C CA . LYS A 1 103 ? 29.227 25.718 -23.848 1.00 91.94 103 LYS A CA 1
ATOM 845 C C . LYS A 1 103 ? 30.672 25.910 -24.304 1.00 91.94 103 LYS A C 1
ATOM 847 O O . LYS A 1 103 ? 31.465 26.506 -23.582 1.00 91.94 103 LYS A O 1
ATOM 852 N N . ILE A 1 104 ? 31.023 25.447 -25.502 1.00 91.69 104 ILE A N 1
ATOM 853 C CA . ILE A 1 104 ? 32.360 25.642 -26.077 1.00 91.69 104 ILE A CA 1
ATOM 854 C C . ILE A 1 104 ? 32.617 27.134 -26.309 1.00 91.69 104 ILE A C 1
ATOM 856 O O . ILE A 1 104 ? 33.700 27.636 -26.011 1.00 91.69 104 ILE A O 1
ATOM 860 N N . GLU A 1 105 ? 31.630 27.864 -26.822 1.00 90.19 105 GLU A N 1
ATOM 861 C CA . GLU A 1 105 ? 31.744 29.293 -27.091 1.00 90.19 105 GLU A CA 1
ATOM 862 C C . GLU A 1 105 ? 31.836 30.117 -25.797 1.00 90.19 105 GLU A C 1
ATOM 864 O O . GLU A 1 105 ? 32.690 30.995 -25.682 1.00 90.19 105 GLU A O 1
ATOM 869 N N . SER A 1 106 ? 31.020 29.808 -24.786 1.00 83.31 106 SER A N 1
ATOM 870 C CA . SER A 1 106 ? 31.100 30.428 -23.456 1.00 83.31 106 SER A CA 1
ATOM 871 C C . SER A 1 106 ? 32.406 30.086 -22.732 1.00 83.31 106 SER A C 1
ATOM 873 O O . SER A 1 106 ? 32.996 30.974 -22.117 1.00 83.31 106 SER A O 1
ATOM 875 N N . ALA A 1 107 ? 32.938 28.869 -22.885 1.00 88.69 107 ALA A N 1
ATOM 876 C CA . ALA A 1 107 ? 34.264 28.503 -22.385 1.00 88.69 107 ALA A CA 1
ATOM 877 C C . ALA A 1 107 ? 35.383 29.282 -23.097 1.00 88.69 107 ALA A C 1
ATOM 879 O O . ALA A 1 107 ? 36.278 29.806 -22.436 1.00 88.69 107 ALA A O 1
ATOM 880 N N . LYS A 1 108 ? 35.315 29.438 -24.428 1.00 89.94 108 LYS A N 1
ATOM 881 C CA . LYS A 1 108 ? 36.254 30.279 -25.196 1.00 89.94 108 LYS A CA 1
ATOM 882 C C . LYS A 1 108 ? 36.189 31.744 -24.766 1.00 89.94 108 LYS A C 1
ATOM 884 O O . LYS A 1 108 ? 37.235 32.365 -24.582 1.00 89.94 108 LYS A O 1
ATOM 889 N N . ARG A 1 109 ? 34.983 32.290 -24.562 1.00 86.12 109 ARG A N 1
ATOM 890 C CA . ARG A 1 109 ? 34.782 33.644 -24.018 1.00 86.12 109 ARG A CA 1
ATOM 891 C C . ARG A 1 109 ? 35.377 33.772 -22.614 1.00 86.12 109 ARG A C 1
ATOM 893 O O . ARG A 1 109 ? 36.080 34.743 -22.351 1.00 86.12 109 ARG A O 1
ATOM 900 N N . GLY A 1 110 ? 35.161 32.781 -21.749 1.00 86.81 110 GLY A N 1
ATOM 901 C CA . GLY A 1 110 ? 35.731 32.729 -20.401 1.00 86.81 110 GLY A CA 1
ATOM 902 C C . GLY A 1 110 ? 37.260 32.682 -20.402 1.00 86.81 110 GLY A C 1
ATOM 903 O O 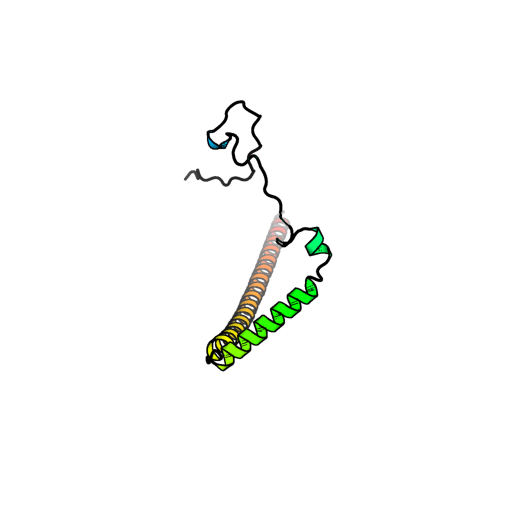. GLY A 1 110 ? 37.893 33.451 -19.685 1.00 86.81 110 GLY A O 1
ATOM 904 N N . LEU A 1 111 ? 37.860 31.853 -21.262 1.00 86.44 111 LEU A N 1
ATOM 905 C CA . LEU A 1 111 ? 39.311 31.789 -21.454 1.00 86.44 111 LEU A CA 1
ATOM 906 C C . LEU A 1 111 ? 39.860 33.126 -21.960 1.00 86.44 111 LEU A C 1
ATOM 908 O O . LEU A 1 111 ? 40.800 33.655 -21.376 1.00 86.44 111 LEU A O 1
ATOM 912 N N . SER A 1 112 ? 39.255 33.713 -22.997 1.00 86.75 112 SER A N 1
ATOM 913 C CA . SER A 1 112 ? 39.656 35.026 -23.522 1.00 86.75 112 SER A CA 1
ATOM 914 C C . SER A 1 112 ? 39.593 36.117 -22.446 1.00 86.75 112 SER A C 1
ATOM 916 O O . SER A 1 112 ? 40.549 36.878 -22.291 1.00 86.75 112 SER A O 1
ATOM 918 N N . HIS A 1 113 ? 38.521 36.145 -21.647 1.00 87.88 113 HIS A N 1
ATOM 919 C CA . HIS A 1 113 ? 38.381 37.069 -20.523 1.00 87.88 113 HIS A CA 1
ATOM 920 C C . HIS A 1 113 ? 39.451 36.839 -19.442 1.00 87.88 113 HIS A C 1
ATOM 922 O O . HIS A 1 113 ? 40.047 37.795 -18.948 1.00 87.88 113 HIS A O 1
ATOM 928 N N . PHE A 1 114 ? 39.755 35.578 -19.122 1.00 88.56 114 PHE A N 1
ATOM 929 C CA . PHE A 1 114 ? 40.807 35.212 -18.175 1.00 88.56 114 PHE A CA 1
ATOM 930 C C . PHE A 1 114 ? 42.199 35.657 -18.649 1.00 88.56 114 PHE A C 1
ATOM 932 O O . PHE A 1 114 ? 42.953 36.243 -17.870 1.00 88.56 114 PHE A O 1
ATOM 939 N N . TYR A 1 115 ? 42.545 35.442 -19.923 1.00 84.62 115 TYR A N 1
ATOM 940 C CA . TYR A 1 115 ? 43.808 35.928 -20.488 1.00 84.62 115 TYR A CA 1
ATOM 941 C C . TYR A 1 115 ? 43.885 37.459 -20.462 1.00 84.62 115 TYR A C 1
ATOM 943 O O . TYR A 1 115 ? 44.900 38.008 -20.041 1.00 84.62 115 TYR A O 1
ATOM 951 N N . PHE A 1 116 ? 42.799 38.153 -20.819 1.00 88.06 116 PHE A N 1
ATOM 952 C CA . PHE A 1 116 ? 42.741 39.616 -20.795 1.00 88.06 116 PHE A CA 1
ATOM 953 C C . PHE A 1 116 ? 42.969 40.197 -19.388 1.00 88.06 116 PHE A C 1
ATOM 955 O O . PHE A 1 116 ? 43.755 41.135 -19.220 1.00 88.06 116 PHE A O 1
ATOM 962 N N . LEU A 1 117 ? 42.336 39.618 -18.362 1.00 89.06 117 LEU A N 1
ATOM 963 C CA . LEU A 1 117 ? 42.525 40.028 -16.967 1.00 89.06 117 LEU A CA 1
ATOM 964 C C . LEU A 1 117 ? 43.967 39.806 -16.499 1.00 89.06 117 LEU A C 1
ATOM 966 O O . LEU A 1 117 ? 44.573 40.724 -15.950 1.00 89.06 117 LEU A O 1
ATOM 970 N N . ASN A 1 118 ? 44.548 38.632 -16.765 1.00 83.69 118 ASN A N 1
ATOM 971 C CA . ASN A 1 118 ? 45.927 38.335 -16.368 1.00 83.69 118 ASN A CA 1
ATOM 972 C C . ASN A 1 118 ? 46.945 39.254 -17.054 1.00 83.69 118 ASN A C 1
ATOM 974 O O . ASN A 1 118 ? 47.868 39.737 -16.402 1.00 83.69 118 ASN A O 1
ATOM 978 N N . THR A 1 119 ? 46.766 39.558 -18.343 1.00 83.62 119 THR A N 1
ATOM 979 C CA . THR A 1 119 ? 47.619 40.525 -19.047 1.00 83.62 119 THR A CA 1
ATOM 980 C C . THR A 1 119 ? 47.486 41.927 -18.451 1.00 83.62 119 THR A C 1
ATOM 982 O O . THR A 1 119 ? 48.493 42.597 -18.232 1.00 83.62 119 THR A O 1
ATOM 985 N N . THR A 1 120 ? 46.267 42.363 -18.124 1.00 83.94 120 THR A N 1
ATOM 986 C CA . THR A 1 120 ? 46.022 43.680 -17.511 1.00 83.94 120 THR A CA 1
ATOM 987 C C . THR A 1 120 ? 46.661 43.782 -16.121 1.00 83.94 120 THR A C 1
ATOM 989 O O . THR A 1 120 ? 47.297 44.792 -15.807 1.00 83.94 120 THR A O 1
ATOM 992 N N . ILE A 1 121 ? 46.561 42.720 -15.313 1.00 84.06 121 ILE A N 1
ATOM 993 C CA . ILE A 1 121 ? 47.214 42.606 -14.000 1.00 84.06 121 ILE A CA 1
ATOM 994 C C . ILE A 1 121 ? 48.742 42.640 -14.153 1.00 84.06 121 ILE A C 1
ATOM 996 O O . ILE A 1 121 ? 49.418 43.394 -13.460 1.00 84.06 121 ILE A O 1
ATOM 1000 N N . TYR A 1 122 ? 49.306 41.883 -15.098 1.00 80.38 122 TYR A N 1
ATOM 1001 C CA . TYR A 1 122 ? 50.750 41.871 -15.342 1.00 80.38 122 TYR A CA 1
ATOM 1002 C C . TYR A 1 122 ? 51.278 43.254 -15.758 1.00 80.38 122 TYR A C 1
ATOM 1004 O O . TYR A 1 122 ? 52.276 43.727 -15.216 1.00 80.38 122 TYR A O 1
ATOM 1012 N N . ILE A 1 123 ? 50.581 43.948 -16.665 1.00 82.94 123 ILE A N 1
ATOM 1013 C CA . ILE A 1 123 ? 50.952 45.303 -17.104 1.00 82.94 123 ILE A CA 1
ATOM 1014 C C . ILE A 1 123 ? 50.883 46.302 -15.942 1.00 82.94 123 ILE A C 1
ATOM 1016 O O . ILE A 1 123 ? 51.787 47.126 -15.795 1.00 82.94 123 ILE A O 1
ATOM 1020 N N . THR A 1 124 ? 49.847 46.235 -15.101 1.00 77.06 124 THR A N 1
ATOM 1021 C CA . THR A 1 124 ? 49.719 47.131 -13.940 1.00 77.06 124 THR A CA 1
ATOM 1022 C C . THR A 1 124 ? 50.819 46.886 -12.911 1.00 77.06 124 THR A C 1
ATOM 1024 O O . THR A 1 124 ? 51.452 47.849 -12.485 1.00 77.06 124 THR A O 1
ATOM 1027 N N . VAL A 1 125 ? 51.135 45.630 -12.583 1.00 80.12 125 VAL A N 1
ATOM 1028 C CA . VAL A 1 125 ? 52.240 45.290 -11.665 1.00 80.12 125 VAL A CA 1
ATOM 1029 C C . VAL A 1 125 ? 53.591 45.780 -12.206 1.00 80.12 125 VAL A C 1
ATOM 1031 O O . VAL A 1 125 ? 54.350 46.426 -11.484 1.00 80.12 125 VAL A O 1
ATOM 1034 N N . VAL A 1 126 ? 53.878 45.557 -13.494 1.00 78.69 126 VAL A N 1
ATOM 1035 C CA . VAL A 1 126 ? 55.126 46.025 -14.128 1.00 78.69 126 VAL A CA 1
ATOM 1036 C C . VAL A 1 126 ? 55.194 47.556 -14.200 1.00 78.69 126 VAL A C 1
ATOM 1038 O O . VAL A 1 126 ? 56.269 48.131 -14.033 1.00 78.69 126 VAL A O 1
ATOM 1041 N N . SER A 1 127 ? 54.068 48.236 -14.431 1.00 71.94 127 SER A N 1
ATOM 1042 C CA . SER A 1 127 ? 54.020 49.701 -14.463 1.00 71.94 127 SER A CA 1
ATOM 1043 C C . SER A 1 127 ? 54.181 50.341 -13.082 1.00 71.94 127 SER A C 1
ATOM 1045 O O . SER A 1 127 ? 54.666 51.470 -13.020 1.00 71.94 127 SER A O 1
ATOM 1047 N N . VAL A 1 128 ? 53.768 49.669 -12.002 1.00 73.62 128 VAL A N 1
ATOM 1048 C CA . VAL A 1 128 ? 54.008 50.125 -10.622 1.00 73.62 128 VAL A CA 1
ATOM 1049 C C . VAL A 1 128 ? 55.490 49.970 -10.271 1.00 73.62 128 VAL A C 1
ATOM 1051 O O . VAL A 1 128 ? 56.094 50.916 -9.787 1.00 73.62 128 VAL A O 1
ATOM 1054 N N . SER A 1 129 ? 56.118 48.849 -10.640 1.00 66.38 129 SER A N 1
ATOM 1055 C CA . SER A 1 129 ? 57.532 48.572 -10.334 1.00 66.38 129 SER A CA 1
ATOM 1056 C C . SER A 1 129 ? 58.558 49.461 -11.060 1.00 66.38 129 SER A C 1
ATOM 1058 O O . SER A 1 129 ? 59.731 49.416 -10.709 1.00 66.38 129 SER A O 1
ATOM 1060 N N . LYS A 1 130 ? 58.168 50.219 -12.095 1.00 65.50 130 LYS A N 1
ATOM 1061 C CA . LYS A 1 130 ? 59.051 51.155 -12.827 1.00 65.50 130 LYS A CA 1
ATOM 1062 C C . LYS A 1 130 ? 58.887 52.623 -12.403 1.00 65.50 130 LYS A C 1
ATOM 1064 O O . LYS A 1 130 ? 59.492 53.492 -13.025 1.00 65.50 130 LYS A O 1
ATOM 1069 N N . LYS A 1 131 ? 58.009 52.909 -11.436 1.00 60.06 131 LYS A N 1
ATOM 1070 C CA . LYS A 1 131 ? 57.747 54.264 -10.918 1.00 60.06 131 LYS A CA 1
ATOM 1071 C C . LYS A 1 131 ? 58.451 54.568 -9.588 1.00 60.06 131 LYS A C 1
ATOM 1073 O O . LYS A 1 131 ? 58.335 55.705 -9.136 1.00 60.06 131 LYS A O 1
ATOM 1078 N N . ASP A 1 132 ? 59.181 53.600 -9.039 1.00 48.72 132 ASP A N 1
ATOM 1079 C CA . ASP A 1 132 ? 60.154 53.759 -7.949 1.00 48.72 132 ASP A CA 1
ATOM 1080 C C . ASP A 1 132 ? 61.579 53.806 -8.528 1.00 48.72 132 ASP A C 1
ATOM 1082 O O . ASP A 1 132 ? 62.413 54.569 -7.990 1.00 48.72 132 ASP A O 1
#

pLDDT: mean 85.89, std 11.4, range [48.72, 96.81]

Secondary structure (DSSP, 8-state):
---------SPPPPPPP-S---GGGS----SPPPPPTTS--HHHHHHS-HHHHHHHHHHHHHHHHHHHHTTS--HHHHHHHHHHHHHHHHHHHHHHHHHHHHHHHHHHHHHHHHHHHHHHHHHHHHHHHT--

InterPro domains:
  IPR006973 Pre-mRNA-splicing factor Cwf15/Cwc15 [PF04889] (1-65)
  IPR006973 Pre-mRNA-splicing factor Cwf15/Cwc15 [PTHR12718] (1-64)

Radius of gyration: 35.32 Å; chains: 1; bounding box: 74×78×65 Å

Organism: Gigaspora margarita (NCBI:txid4874)

Foldseek 3Di:
DDDPDDDDPDDDDDDDDDPDDDPVNPDDPPDDDDQDPVSCHPVNVVVDPVVVVVVVVVVVVVVVVVVVCVVDPPVVVVVVVVVVVVVVVVVVVVVVVVVVVVVVVVVVVVVVVVVVVVVVVVVVVVVVVVVD

Sequence (132 aa):
MTTAARPTLTYYDSKAPTLQYSSRDLAAHTKLKFRQTGQLTKEELENIDLKEELLKAEREHFEKIQVFSDEEEVEDDTAALLLELEKIKKERAEKQERIELEKIESAKRGLSHFYFLNTTIYITVVSVSKKD